Protein AF-A0A519Q1S5-F1 (afdb_monomer)

Foldseek 3Di:
DKDKDQDPDDLDDDDDRMAIEDFACDVVVQGDDDDPPDDADFDWDQDPNHTYGGNVPGDPDDPVVSNVVSVVD

Sequence (73 aa):
HMTRFEVRRTVKGEALPTRAVMHATDEAMCGVRFSADRDYTILARMQDGVLTTSACNAPQFPLAAYERAARAG

Solvent-accessible surface area (backbone atoms only — not comparable to full-atom values): 4705 Å² total; per-residue (Å²): 91,79,47,77,40,80,45,92,74,69,74,74,78,87,79,53,67,58,48,67,38,34,31,43,70,51,61,95,71,35,17,48,86,85,61,94,92,59,91,77,83,79,56,65,45,79,53,99,92,37,38,34,39,39,48,83,55,50,70,90,66,61,70,69,59,55,51,53,55,55,71,73,112

Structure (mmCIF, N/CA/C/O backbone):
data_AF-A0A519Q1S5-F1
#
_entry.id   AF-A0A519Q1S5-F1
#
loop_
_atom_site.group_PDB
_atom_site.id
_atom_site.type_symbol
_atom_site.label_atom_id
_atom_site.label_alt_id
_atom_site.label_comp_id
_atom_site.label_asym_id
_atom_site.label_entity_id
_atom_site.label_seq_id
_atom_site.pdbx_PDB_ins_code
_atom_site.Cartn_x
_atom_site.Cartn_y
_atom_site.Cartn_z
_atom_site.occupancy
_atom_site.B_iso_or_equiv
_atom_site.auth_seq_id
_atom_site.auth_comp_id
_atom_site.auth_asym_id
_atom_site.auth_atom_id
_atom_site.pdbx_PDB_model_num
ATOM 1 N N . HIS A 1 1 ? 11.361 4.291 -4.034 1.00 92.50 1 HIS A N 1
ATOM 2 C CA . HIS A 1 1 ? 10.198 4.645 -4.872 1.00 92.50 1 HIS A CA 1
ATOM 3 C C . HIS A 1 1 ? 9.001 4.929 -3.970 1.00 92.50 1 HIS A C 1
ATOM 5 O O . HIS A 1 1 ? 8.891 4.283 -2.937 1.00 92.50 1 HIS A O 1
ATOM 11 N N . MET A 1 2 ? 8.147 5.899 -4.305 1.00 95.94 2 MET A N 1
ATOM 12 C CA . MET A 1 2 ? 6.945 6.237 -3.528 1.00 95.94 2 MET A CA 1
ATOM 13 C C . MET A 1 2 ? 5.713 5.969 -4.389 1.00 95.94 2 MET A C 1
ATOM 15 O O . MET A 1 2 ? 5.602 6.536 -5.472 1.00 95.94 2 MET A O 1
ATOM 19 N N . THR A 1 3 ? 4.781 5.157 -3.894 1.00 96.81 3 THR A N 1
ATOM 20 C CA . THR A 1 3 ? 3.526 4.843 -4.593 1.00 96.81 3 THR A CA 1
ATOM 21 C C . THR A 1 3 ? 2.342 5.299 -3.755 1.00 96.81 3 THR A C 1
ATOM 23 O O . THR A 1 3 ? 2.329 5.110 -2.537 1.00 96.81 3 THR A O 1
ATOM 26 N N . ARG A 1 4 ? 1.351 5.927 -4.394 1.00 97.06 4 ARG A N 1
ATOM 27 C CA . ARG A 1 4 ? 0.083 6.293 -3.756 1.00 97.06 4 ARG A CA 1
ATOM 28 C C . ARG A 1 4 ? -0.960 5.223 -4.042 1.00 97.06 4 ARG A C 1
ATOM 30 O O . ARG A 1 4 ? -1.111 4.807 -5.184 1.00 97.06 4 ARG A O 1
ATOM 37 N N . PHE A 1 5 ? -1.682 4.830 -3.005 1.00 97.06 5 PHE A N 1
ATOM 38 C CA . PHE A 1 5 ? -2.740 3.834 -3.060 1.00 97.06 5 PHE A CA 1
ATOM 39 C C . PHE A 1 5 ? -4.063 4.477 -2.684 1.00 97.06 5 PHE A C 1
ATOM 41 O O . PHE A 1 5 ? -4.131 5.222 -1.702 1.00 97.06 5 PHE A O 1
ATOM 48 N N . GLU A 1 6 ? -5.105 4.143 -3.434 1.00 97.56 6 GLU A N 1
ATOM 49 C CA . GLU A 1 6 ? -6.473 4.233 -2.943 1.00 97.56 6 GLU A CA 1
ATOM 50 C C . GLU A 1 6 ? -6.682 3.124 -1.908 1.00 97.56 6 GLU A C 1
ATOM 52 O O . GLU A 1 6 ? -6.373 1.954 -2.145 1.00 97.56 6 GLU A O 1
ATOM 57 N N . VAL A 1 7 ? -7.163 3.492 -0.725 1.00 96.94 7 VAL A N 1
ATOM 58 C CA . VAL A 1 7 ? -7.333 2.554 0.381 1.00 96.94 7 VAL A CA 1
ATOM 59 C C . VAL A 1 7 ? -8.776 2.090 0.416 1.00 96.94 7 VAL A C 1
ATOM 61 O O . VAL A 1 7 ? -9.662 2.793 0.894 1.00 96.94 7 VAL A O 1
ATOM 64 N N . ARG A 1 8 ? -8.998 0.852 -0.024 1.00 95.88 8 ARG A N 1
ATOM 65 C CA . ARG A 1 8 ? -10.311 0.200 0.081 1.00 95.88 8 ARG A CA 1
ATOM 66 C C . ARG A 1 8 ? -10.661 -0.183 1.515 1.00 95.88 8 ARG A C 1
ATOM 68 O O . ARG A 1 8 ? -11.828 -0.183 1.894 1.00 95.88 8 ARG A O 1
ATOM 75 N N . ARG A 1 9 ? -9.652 -0.544 2.316 1.00 95.06 9 ARG A N 1
ATOM 76 C CA . ARG A 1 9 ? -9.835 -0.969 3.707 1.00 95.06 9 ARG A CA 1
ATOM 77 C C . ARG A 1 9 ? -8.563 -0.783 4.526 1.00 95.06 9 ARG A C 1
ATOM 79 O O . ARG A 1 9 ? -7.494 -1.228 4.118 1.00 95.06 9 ARG A O 1
ATOM 86 N N . THR A 1 10 ? -8.702 -0.220 5.724 1.00 96.06 10 THR A N 1
ATOM 87 C CA . THR A 1 10 ? -7.644 -0.215 6.742 1.00 96.06 10 THR A CA 1
ATOM 88 C C . THR A 1 10 ? -7.920 -1.308 7.764 1.00 96.06 10 THR A C 1
ATOM 90 O O . THR A 1 10 ? -8.959 -1.300 8.418 1.00 96.06 10 THR A O 1
ATOM 93 N N . VAL A 1 11 ? -6.990 -2.256 7.905 1.00 95.62 11 VAL A N 1
ATOM 94 C CA . VAL A 1 11 ? -7.087 -3.325 8.917 1.00 95.62 11 VAL A CA 1
ATOM 95 C C . VAL A 1 11 ? -6.541 -2.864 10.270 1.00 95.62 11 VAL A C 1
ATOM 97 O O . VAL A 1 11 ? -7.096 -3.210 11.306 1.00 95.62 11 VAL A O 1
ATOM 100 N N . LYS A 1 12 ? -5.458 -2.078 10.268 1.00 94.31 12 LYS A N 1
ATOM 101 C CA . LYS A 1 12 ? -4.813 -1.538 11.469 1.00 94.31 12 LYS A CA 1
ATOM 102 C C . LYS A 1 12 ? -4.213 -0.163 11.180 1.00 94.31 12 LYS A C 1
ATOM 104 O O . LYS A 1 12 ? -3.657 0.047 10.104 1.00 94.31 12 LYS A O 1
ATOM 109 N N . GLY A 1 13 ? -4.273 0.726 12.170 1.00 92.75 13 GLY A N 1
ATOM 110 C CA . GLY A 1 13 ? -3.806 2.109 12.066 1.00 92.75 13 GLY A CA 1
ATOM 111 C C . GLY A 1 13 ? -4.914 3.065 11.630 1.00 92.75 13 GLY A C 1
ATOM 112 O O . GLY A 1 13 ? -6.083 2.696 11.561 1.00 92.75 13 GLY A O 1
ATOM 113 N N . GLU A 1 14 ? -4.546 4.311 11.353 1.00 92.75 14 GLU A N 1
ATOM 114 C CA . GLU A 1 14 ? -5.494 5.355 10.958 1.00 92.75 14 GLU A CA 1
ATOM 115 C C . GLU A 1 14 ? -6.088 5.080 9.560 1.00 92.75 14 GLU A C 1
ATOM 117 O O . GLU A 1 14 ? -5.371 4.787 8.593 1.00 92.75 14 GLU A O 1
ATOM 122 N N . ALA A 1 15 ? -7.411 5.212 9.447 1.00 94.06 15 ALA A N 1
ATOM 123 C CA . ALA A 1 15 ? -8.144 5.051 8.199 1.00 94.06 15 ALA A CA 1
ATOM 124 C C . ALA A 1 15 ? -8.141 6.356 7.391 1.00 94.06 15 ALA A C 1
ATOM 126 O O . ALA A 1 15 ? -8.803 7.320 7.759 1.00 94.06 15 ALA A O 1
ATOM 127 N N . LEU A 1 16 ? -7.408 6.364 6.275 1.00 94.44 16 LEU A N 1
ATOM 128 C CA . LEU A 1 16 ? -7.409 7.452 5.296 1.00 94.44 16 LEU A CA 1
ATOM 129 C C . LEU A 1 16 ? -7.775 6.888 3.922 1.00 94.44 16 LEU A C 1
ATOM 131 O O . LEU A 1 16 ? -7.337 5.779 3.616 1.00 94.44 16 LEU A O 1
ATOM 135 N N . PRO A 1 17 ? -8.496 7.644 3.075 1.00 96.19 17 PRO A N 1
ATOM 136 C CA . PRO A 1 17 ? -8.922 7.180 1.751 1.00 96.19 17 PRO A CA 1
ATOM 137 C C . PRO A 1 17 ? -7.747 6.953 0.792 1.00 96.19 17 PRO A C 1
ATOM 139 O O . PRO A 1 17 ? -7.858 6.198 -0.168 1.00 96.19 17 PRO A O 1
ATOM 142 N N . THR A 1 18 ? -6.603 7.589 1.052 1.00 97.19 18 THR A N 1
ATOM 143 C CA . THR A 1 18 ? -5.380 7.414 0.268 1.00 97.19 18 THR A CA 1
ATOM 144 C C . THR A 1 18 ? -4.160 7.321 1.172 1.00 97.19 18 THR A C 1
ATOM 146 O O . THR A 1 18 ? -4.080 8.032 2.178 1.00 97.19 18 THR A O 1
ATOM 149 N N . ARG A 1 19 ? -3.166 6.515 0.788 1.00 96.75 19 ARG A N 1
ATOM 150 C CA . ARG A 1 19 ? -1.875 6.418 1.490 1.00 96.75 19 ARG A CA 1
ATOM 151 C C . ARG A 1 19 ? -0.709 6.428 0.511 1.00 96.75 19 ARG A C 1
ATOM 153 O O . ARG A 1 19 ? -0.751 5.761 -0.516 1.00 96.75 19 ARG A O 1
ATOM 160 N N . ALA A 1 20 ? 0.345 7.164 0.853 1.00 97.06 20 ALA A N 1
ATOM 161 C CA . ALA A 1 20 ? 1.636 7.071 0.183 1.00 97.06 20 ALA A CA 1
ATOM 162 C C . 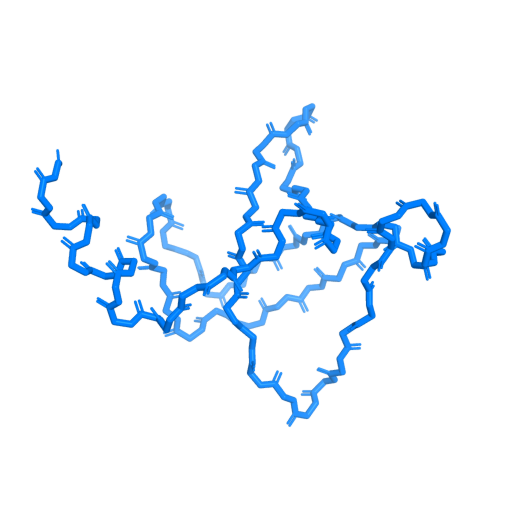ALA A 1 20 ? 2.521 6.068 0.932 1.00 97.06 20 ALA A C 1
ATOM 164 O O . ALA A 1 20 ? 2.663 6.170 2.151 1.00 97.06 20 ALA A O 1
ATOM 165 N N . VAL A 1 21 ? 3.091 5.105 0.211 1.00 96.81 21 VAL A N 1
ATOM 166 C CA . VAL A 1 21 ? 3.984 4.085 0.769 1.00 96.81 21 VAL A CA 1
ATOM 167 C C . VAL A 1 21 ? 5.279 4.054 -0.033 1.00 96.81 21 VAL A C 1
ATOM 169 O O . VAL A 1 21 ? 5.278 3.954 -1.262 1.00 96.81 21 VAL A O 1
ATOM 172 N N . MET A 1 22 ? 6.396 4.134 0.680 1.00 97.25 22 MET A N 1
ATOM 173 C CA . MET A 1 22 ? 7.737 4.025 0.133 1.00 97.25 22 MET A CA 1
ATOM 174 C C . MET A 1 22 ? 8.182 2.558 0.065 1.00 97.25 22 MET A C 1
ATOM 176 O O . MET A 1 22 ? 7.971 1.781 0.994 1.00 97.25 22 MET A O 1
ATOM 180 N N . HIS A 1 23 ? 8.819 2.175 -1.037 1.00 96.12 23 HIS A N 1
ATOM 181 C CA . HIS A 1 23 ? 9.369 0.839 -1.254 1.00 96.12 23 HIS A CA 1
ATOM 182 C C . HIS A 1 23 ? 10.572 0.880 -2.207 1.00 96.12 23 HIS A C 1
ATOM 184 O O . HIS A 1 23 ? 10.705 1.789 -3.036 1.00 96.12 23 HIS A O 1
ATOM 190 N N . ALA A 1 24 ? 11.460 -0.106 -2.100 1.00 92.56 24 ALA A N 1
ATOM 191 C CA . ALA A 1 24 ? 12.461 -0.374 -3.130 1.00 92.56 24 ALA A CA 1
ATOM 192 C C . ALA A 1 24 ? 11.812 -1.110 -4.316 1.00 92.56 24 ALA A C 1
ATOM 194 O O . ALA A 1 24 ? 10.754 -1.723 -4.172 1.00 92.56 24 ALA A O 1
ATOM 195 N N . THR A 1 25 ? 12.441 -1.051 -5.489 1.00 92.00 25 THR A N 1
ATOM 196 C CA . THR A 1 25 ? 12.006 -1.772 -6.704 1.00 92.00 25 THR A CA 1
ATOM 197 C C . THR A 1 25 ? 13.034 -2.785 -7.198 1.00 92.00 25 THR A C 1
ATOM 199 O O . THR A 1 25 ? 12.735 -3.547 -8.113 1.00 92.00 25 THR A O 1
ATOM 202 N N . ASP A 1 26 ? 14.237 -2.770 -6.626 1.00 92.75 26 ASP A N 1
ATOM 203 C CA . ASP A 1 26 ? 15.279 -3.754 -6.898 1.00 92.75 26 ASP A CA 1
ATOM 204 C C . ASP A 1 26 ? 15.003 -5.029 -6.094 1.00 92.75 26 ASP A C 1
ATOM 206 O O . ASP A 1 26 ? 15.037 -5.016 -4.863 1.00 92.75 26 ASP A O 1
ATOM 210 N N . GLU A 1 27 ? 14.706 -6.120 -6.794 1.00 85.44 27 GLU A N 1
ATOM 211 C CA . GLU A 1 27 ? 14.345 -7.409 -6.199 1.00 85.44 27 GLU A CA 1
ATOM 212 C C . GLU A 1 27 ? 15.467 -7.991 -5.330 1.00 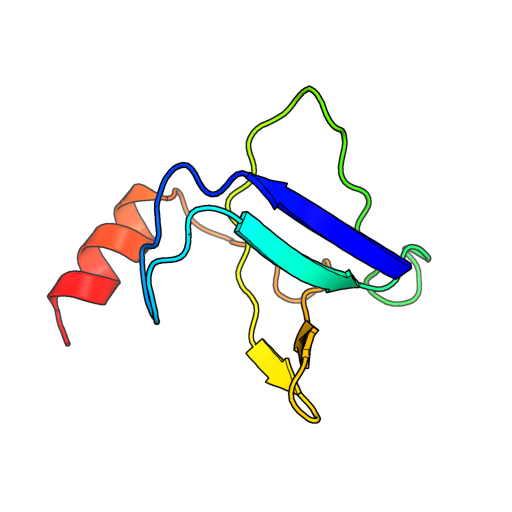85.44 27 GLU A C 1
ATOM 214 O O . GLU A 1 27 ? 15.171 -8.571 -4.285 1.00 85.44 27 GLU A O 1
ATOM 219 N N . ALA A 1 28 ? 16.740 -7.756 -5.680 1.00 88.06 28 ALA A N 1
ATOM 220 C CA . ALA A 1 28 ? 17.881 -8.210 -4.880 1.00 88.06 28 ALA A CA 1
ATOM 221 C C . ALA A 1 28 ? 17.921 -7.556 -3.484 1.00 88.06 28 ALA A C 1
ATOM 223 O O . ALA A 1 28 ? 18.518 -8.097 -2.557 1.00 88.06 28 ALA A O 1
ATOM 224 N N . MET A 1 29 ? 17.242 -6.416 -3.321 1.00 89.38 29 MET A N 1
ATOM 225 C CA . MET A 1 29 ? 17.164 -5.630 -2.088 1.00 89.38 29 MET A CA 1
ATOM 226 C C . MET A 1 29 ? 15.752 -5.646 -1.486 1.00 89.38 29 MET A C 1
ATOM 228 O O . MET A 1 29 ? 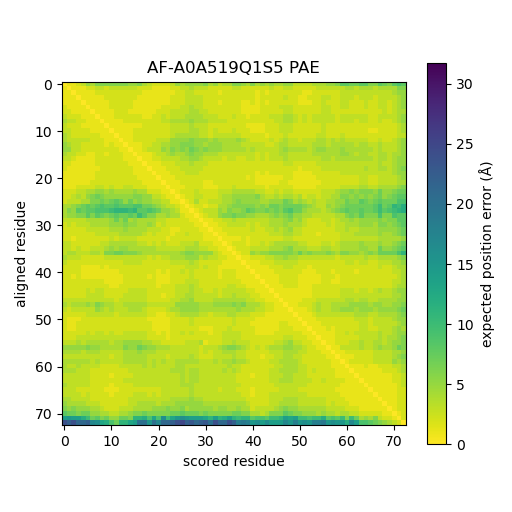15.282 -4.640 -0.949 1.00 89.38 29 MET A O 1
ATOM 232 N N . CYS A 1 30 ? 15.041 -6.775 -1.592 1.00 91.75 30 CYS A N 1
ATOM 233 C CA . CYS A 1 30 ? 13.652 -6.908 -1.137 1.00 91.75 30 CYS A CA 1
ATOM 234 C C . CYS A 1 30 ? 12.693 -5.905 -1.812 1.00 91.75 30 CYS A C 1
ATOM 236 O O . CYS A 1 30 ? 11.706 -5.474 -1.206 1.00 91.75 30 CYS A O 1
ATOM 238 N N . GLY A 1 31 ? 12.975 -5.481 -3.042 1.00 92.94 31 GLY A N 1
ATOM 239 C CA . GLY A 1 31 ? 12.113 -4.578 -3.789 1.00 92.94 31 GLY A CA 1
ATOM 240 C C . GLY A 1 31 ? 10.785 -5.226 -4.164 1.00 92.94 31 GLY A C 1
ATOM 241 O O . GLY A 1 31 ? 10.699 -6.426 -4.402 1.00 92.94 31 GLY A O 1
ATOM 242 N N . VAL A 1 32 ? 9.737 -4.411 -4.226 1.00 94.44 32 VAL A N 1
ATOM 243 C CA . VAL A 1 32 ? 8.396 -4.819 -4.649 1.00 94.44 32 VAL A CA 1
ATOM 244 C C . VAL A 1 32 ? 7.912 -3.887 -5.752 1.00 94.44 32 VAL A C 1
ATOM 246 O O . VAL A 1 32 ? 8.169 -2.680 -5.724 1.00 94.44 32 VAL A O 1
ATOM 249 N N . ARG A 1 33 ? 7.220 -4.449 -6.745 1.00 94.00 33 ARG A N 1
ATOM 250 C CA . ARG A 1 33 ? 6.550 -3.693 -7.806 1.00 94.00 33 ARG A CA 1
ATOM 251 C C . ARG A 1 33 ? 5.041 -3.820 -7.644 1.00 94.00 33 ARG A C 1
ATOM 253 O O . ARG A 1 33 ? 4.526 -4.914 -7.425 1.00 94.00 33 ARG A O 1
ATOM 260 N N . PHE A 1 34 ? 4.353 -2.694 -7.772 1.00 94.69 34 PHE A N 1
ATOM 261 C CA . PHE A 1 34 ? 2.899 -2.612 -7.732 1.00 94.69 34 PHE A CA 1
ATOM 262 C C . PHE A 1 34 ? 2.372 -2.238 -9.113 1.00 94.69 34 PHE A C 1
ATOM 264 O O . PHE A 1 34 ? 3.026 -1.491 -9.841 1.00 94.69 34 PHE A O 1
ATOM 271 N N . SER A 1 35 ? 1.195 -2.754 -9.450 1.00 94.62 35 SER A N 1
ATOM 272 C CA . SER A 1 35 ? 0.452 -2.408 -10.659 1.00 94.62 35 SER A CA 1
ATOM 273 C C . SER A 1 35 ? -0.822 -1.650 -10.293 1.00 94.62 35 SER A C 1
ATOM 275 O O . SER A 1 35 ? -1.394 -1.879 -9.231 1.00 94.62 35 SER A O 1
ATOM 277 N N . ALA A 1 36 ? -1.268 -0.744 -11.160 1.00 92.56 36 ALA A N 1
ATOM 278 C CA . ALA A 1 36 ? -2.445 0.0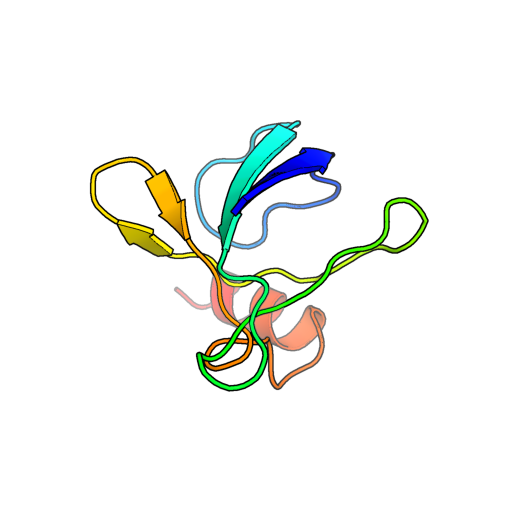89 -10.908 1.00 92.56 36 ALA A CA 1
ATOM 279 C C . ALA A 1 36 ? -3.780 -0.675 -11.028 1.00 92.56 36 ALA A C 1
ATOM 281 O O .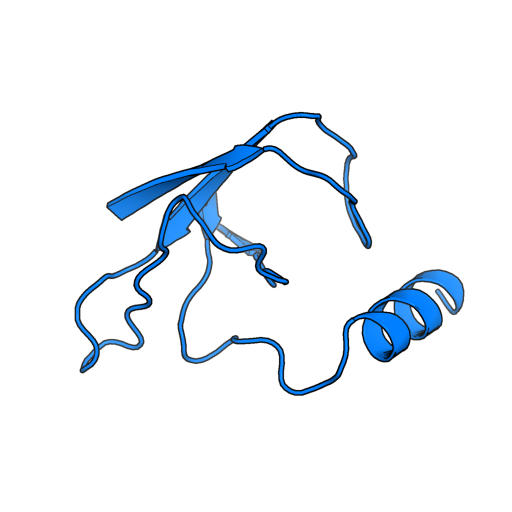 ALA A 1 36 ? -4.795 -0.219 -10.514 1.00 92.56 36 ALA A O 1
ATOM 282 N N . ASP A 1 37 ? -3.787 -1.827 -11.696 1.00 94.44 37 ASP A N 1
ATOM 283 C CA . ASP A 1 37 ? -4.971 -2.639 -12.006 1.00 94.44 37 ASP A CA 1
ATOM 284 C C . ASP A 1 37 ? -5.228 -3.770 -10.995 1.00 94.44 37 ASP A C 1
ATOM 286 O O . ASP A 1 37 ? -6.051 -4.656 -11.237 1.00 94.44 37 ASP A O 1
ATOM 290 N N . ARG A 1 38 ? -4.525 -3.763 -9.856 1.00 95.25 38 ARG A N 1
ATOM 291 C CA . ARG A 1 38 ? -4.581 -4.843 -8.873 1.00 95.25 38 ARG A CA 1
ATOM 292 C C . ARG A 1 38 ? -4.701 -4.320 -7.448 1.00 95.25 38 ARG A C 1
ATOM 294 O O . ARG A 1 38 ? -3.980 -3.417 -7.035 1.00 95.25 38 ARG A O 1
ATOM 301 N N . ASP A 1 39 ? -5.559 -4.975 -6.671 1.00 95.19 39 ASP A N 1
ATOM 302 C CA . ASP A 1 39 ? -5.650 -4.762 -5.230 1.00 95.19 39 ASP A CA 1
ATOM 303 C C . ASP A 1 39 ? -4.541 -5.535 -4.499 1.00 95.19 39 ASP A C 1
ATOM 305 O O . ASP A 1 39 ? -4.271 -6.707 -4.784 1.00 95.19 39 ASP A O 1
ATOM 309 N N . TYR A 1 40 ? -3.929 -4.888 -3.507 1.00 95.62 40 TYR A N 1
ATOM 310 C CA . TYR A 1 40 ? -2.874 -5.471 -2.680 1.00 95.62 40 TYR A CA 1
ATOM 311 C C . TYR A 1 40 ? -3.227 -5.369 -1.199 1.00 95.62 40 TYR A C 1
ATOM 313 O O . TYR A 1 40 ? -3.722 -4.349 -0.725 1.00 95.62 40 TYR A O 1
ATOM 321 N N . THR A 1 41 ? -2.891 -6.411 -0.438 1.00 96.25 41 THR A N 1
ATOM 322 C CA . THR A 1 41 ? -2.726 -6.275 1.013 1.00 96.25 41 THR A CA 1
ATOM 323 C C . THR A 1 41 ? -1.296 -5.819 1.268 1.00 96.25 41 THR A C 1
ATOM 325 O O . THR A 1 41 ? -0.357 -6.473 0.822 1.00 96.25 41 THR A O 1
ATOM 328 N N . ILE A 1 42 ? -1.121 -4.695 1.959 1.00 96.38 42 ILE A N 1
ATOM 329 C CA . ILE A 1 42 ? 0.197 -4.113 2.224 1.00 96.38 42 ILE A CA 1
ATOM 330 C C . ILE A 1 42 ? 0.414 -4.070 3.731 1.00 96.38 42 ILE A C 1
ATOM 332 O O . ILE A 1 42 ? -0.352 -3.440 4.461 1.00 96.38 42 ILE A O 1
ATOM 336 N N . LEU A 1 43 ? 1.485 -4.718 4.189 1.00 96.19 43 LEU A N 1
ATOM 337 C CA . LEU A 1 43 ? 2.021 -4.504 5.526 1.00 96.19 43 LEU A CA 1
ATOM 338 C C . LEU A 1 43 ? 3.083 -3.411 5.430 1.00 96.19 43 LEU A C 1
ATOM 340 O O . LEU A 1 43 ? 4.107 -3.571 4.763 1.00 96.19 43 LEU A O 1
ATOM 344 N N . ALA A 1 44 ? 2.815 -2.282 6.076 1.00 95.75 44 ALA A N 1
ATOM 345 C CA . ALA A 1 44 ? 3.724 -1.150 6.107 1.00 95.75 44 ALA A CA 1
ATOM 346 C C . ALA A 1 44 ? 4.042 -0.752 7.547 1.00 95.75 44 ALA A C 1
ATOM 348 O O . ALA A 1 44 ? 3.201 -0.863 8.441 1.00 95.75 44 ALA A O 1
ATOM 349 N N . ARG A 1 45 ? 5.262 -0.262 7.759 1.00 94.56 45 ARG A N 1
ATOM 350 C CA . ARG A 1 45 ? 5.711 0.313 9.031 1.00 94.56 45 ARG A CA 1
ATOM 351 C C . ARG A 1 45 ? 6.051 1.784 8.846 1.00 94.56 45 ARG A C 1
ATOM 353 O O . ARG A 1 45 ? 6.484 2.179 7.767 1.00 94.56 45 ARG A O 1
ATOM 360 N N . MET A 1 46 ? 5.895 2.584 9.893 1.00 95.12 46 MET A N 1
ATOM 361 C CA . MET A 1 46 ? 6.372 3.964 9.880 1.00 95.12 46 MET A CA 1
ATOM 362 C C . MET A 1 46 ? 7.882 3.986 10.135 1.00 95.12 46 MET A C 1
ATOM 364 O O . MET A 1 46 ? 8.353 3.389 11.100 1.00 95.12 46 MET A O 1
ATOM 368 N N . GLN A 1 47 ? 8.630 4.649 9.261 1.00 94.31 47 GLN A N 1
ATOM 369 C CA . GLN A 1 47 ? 10.066 4.875 9.374 1.00 94.31 47 GLN A CA 1
ATOM 370 C C . GLN A 1 47 ? 10.337 6.325 8.971 1.00 94.31 47 GLN A C 1
ATOM 372 O O . GLN A 1 47 ? 9.938 6.737 7.884 1.00 94.31 47 GLN A O 1
ATOM 377 N N . ASP A 1 48 ? 10.939 7.104 9.871 1.00 94.19 48 ASP A N 1
ATOM 378 C CA . ASP A 1 48 ? 11.247 8.528 9.660 1.00 94.19 48 ASP A CA 1
ATOM 379 C C . ASP A 1 48 ? 10.030 9.350 9.179 1.00 94.19 48 ASP A C 1
ATOM 381 O O . ASP A 1 48 ? 10.118 10.192 8.290 1.00 94.19 48 ASP A O 1
ATOM 385 N N . GLY A 1 49 ? 8.851 9.058 9.745 1.00 94.31 49 GLY A N 1
ATOM 386 C CA . GLY A 1 49 ? 7.582 9.715 9.402 1.00 94.31 49 GLY A CA 1
ATOM 387 C C . GLY A 1 49 ? 6.913 9.221 8.113 1.00 94.31 49 GLY A C 1
ATOM 388 O O . GLY A 1 49 ? 5.833 9.695 7.767 1.00 94.31 49 GLY A O 1
ATOM 389 N N . VAL A 1 50 ? 7.499 8.245 7.413 1.00 95.00 50 VAL A N 1
ATOM 390 C CA . VAL A 1 50 ? 6.993 7.721 6.136 1.00 95.00 50 VAL A CA 1
ATOM 391 C C . VAL A 1 50 ? 6.596 6.252 6.276 1.00 95.00 50 VAL A C 1
ATOM 393 O O . VAL A 1 50 ? 7.287 5.458 6.913 1.00 95.00 50 VAL A O 1
ATOM 396 N N . LEU A 1 51 ? 5.473 5.853 5.675 1.00 96.69 51 LEU A N 1
ATOM 397 C CA . LEU A 1 51 ? 5.104 4.438 5.590 1.00 96.69 51 LEU A CA 1
ATOM 398 C C . LEU A 1 51 ? 6.008 3.717 4.590 1.00 96.69 51 LEU A C 1
ATOM 400 O O . LEU A 1 51 ? 6.153 4.158 3.454 1.00 96.69 51 LEU A O 1
ATOM 404 N N . THR A 1 52 ? 6.578 2.588 5.001 1.00 96.94 52 THR A N 1
ATOM 405 C CA . THR A 1 52 ? 7.523 1.793 4.209 1.00 96.94 52 THR A CA 1
ATOM 406 C C . THR A 1 52 ? 7.102 0.330 4.127 1.00 96.94 52 THR A C 1
ATOM 408 O O . THR A 1 52 ? 6.613 -0.235 5.108 1.00 96.94 52 THR A O 1
ATOM 411 N N . THR A 1 53 ? 7.304 -0.297 2.968 1.00 96.94 53 THR A N 1
ATOM 412 C CA . THR A 1 53 ? 7.045 -1.727 2.730 1.00 96.94 53 THR A CA 1
ATOM 413 C C . THR A 1 53 ? 8.132 -2.347 1.844 1.00 96.94 53 THR A C 1
ATOM 415 O O . THR A 1 53 ? 8.866 -1.628 1.159 1.00 96.94 53 THR A O 1
ATOM 418 N N . SER A 1 54 ? 8.264 -3.673 1.873 1.00 95.69 54 SER A N 1
ATOM 419 C CA . SER A 1 54 ? 9.229 -4.435 1.079 1.00 95.69 54 SER A CA 1
ATOM 420 C C . SER A 1 54 ? 8.709 -5.845 0.768 1.00 95.69 54 SER A C 1
ATOM 422 O O . SER A 1 54 ? 7.776 -6.346 1.387 1.00 95.69 54 SER A O 1
ATOM 424 N N . ALA A 1 55 ? 9.325 -6.537 -0.188 1.00 94.81 55 ALA A N 1
ATOM 425 C CA . ALA A 1 55 ? 8.994 -7.936 -0.461 1.00 94.81 55 ALA A CA 1
ATOM 426 C C . ALA A 1 55 ? 9.297 -8.847 0.744 1.00 94.81 55 ALA A C 1
ATOM 428 O O . ALA A 1 55 ? 8.592 -9.823 0.987 1.00 94.81 55 ALA A O 1
ATOM 429 N N . CYS A 1 56 ? 10.300 -8.495 1.551 1.00 92.31 56 CYS A N 1
ATOM 430 C CA . CYS A 1 56 ? 10.705 -9.274 2.720 1.00 92.31 56 CYS A CA 1
ATOM 431 C C . CYS A 1 56 ? 9.714 -9.187 3.893 1.00 92.31 56 CYS A C 1
ATOM 433 O O . CYS A 1 56 ? 9.763 -10.025 4.788 1.00 92.31 56 CYS A O 1
ATOM 435 N N . ASN A 1 57 ? 8.796 -8.213 3.891 1.00 89.88 57 ASN A N 1
ATOM 436 C CA . ASN A 1 57 ? 7.681 -8.148 4.838 1.00 89.88 57 ASN A CA 1
ATOM 437 C C . ASN A 1 57 ? 6.310 -8.315 4.162 1.00 89.88 57 ASN A C 1
ATOM 439 O O . ASN A 1 57 ? 5.288 -7.919 4.731 1.00 89.88 57 ASN A O 1
ATOM 443 N N . ALA A 1 58 ? 6.281 -8.919 2.969 1.00 92.19 58 ALA A N 1
ATOM 444 C CA . ALA A 1 58 ? 5.045 -9.195 2.256 1.00 92.19 58 ALA A CA 1
ATOM 445 C C . ALA A 1 58 ? 4.086 -10.048 3.113 1.00 92.19 58 ALA A C 1
ATOM 447 O O . ALA A 1 58 ? 4.540 -10.928 3.859 1.00 92.19 58 ALA A O 1
ATOM 448 N N . PRO A 1 59 ? 2.762 -9.822 3.012 1.00 94.19 59 PRO A N 1
ATOM 449 C CA . PRO A 1 59 ? 1.788 -10.632 3.726 1.00 94.19 59 PRO A CA 1
ATOM 450 C C . PRO A 1 59 ? 1.921 -12.115 3.357 1.00 94.19 59 PRO A C 1
ATOM 452 O O . PRO A 1 59 ? 1.868 -12.474 2.184 1.00 94.19 59 PRO A O 1
ATOM 455 N N . GLN A 1 60 ? 2.067 -12.971 4.369 1.00 94.50 60 GLN A N 1
ATOM 456 C CA . GLN A 1 60 ? 2.224 -14.425 4.217 1.00 94.50 60 GLN A CA 1
ATOM 457 C C . GLN A 1 60 ? 0.899 -15.186 4.374 1.00 94.50 60 GLN A C 1
ATOM 459 O O . GLN A 1 60 ? 0.832 -16.387 4.125 1.00 94.50 60 GLN A O 1
ATOM 464 N N . PHE A 1 61 ? -0.165 -14.500 4.801 1.00 95.12 61 PHE A N 1
ATOM 465 C CA . PHE A 1 61 ? -1.475 -15.094 5.063 1.00 95.12 61 PHE A CA 1
ATOM 466 C C . PHE A 1 61 ? -2.580 -14.370 4.279 1.00 95.12 61 PHE A C 1
ATOM 468 O O . PHE A 1 61 ? -2.386 -13.237 3.834 1.00 95.12 61 PHE A O 1
ATOM 475 N N . PRO A 1 62 ? -3.773 -14.971 4.131 1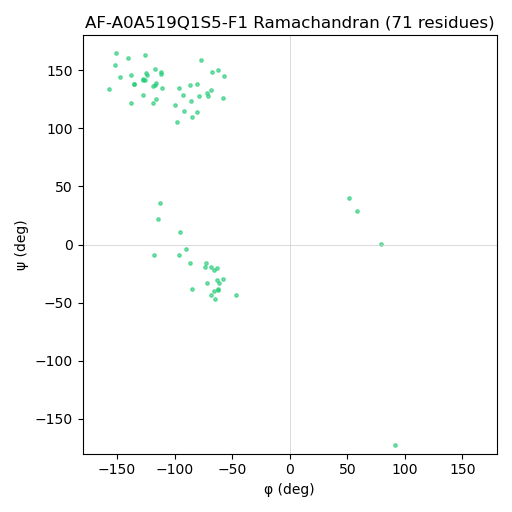.00 94.50 62 PRO A N 1
ATOM 476 C CA . PRO A 1 62 ? -4.925 -14.273 3.568 1.00 94.50 62 PRO A CA 1
ATOM 477 C C . PRO A 1 62 ? -5.348 -13.065 4.420 1.00 94.50 62 PRO A C 1
ATOM 479 O O . PRO A 1 62 ? -5.257 -13.108 5.648 1.00 94.50 62 PRO A O 1
ATOM 482 N N . LEU A 1 63 ? -5.914 -12.031 3.783 1.00 94.00 63 LEU A N 1
ATOM 483 C CA . LEU A 1 63 ? -6.411 -10.806 4.436 1.00 94.00 63 LEU A CA 1
ATOM 484 C C . LEU A 1 63 ? -7.267 -11.089 5.686 1.00 94.00 63 LEU A C 1
ATOM 486 O O . LEU A 1 63 ? -7.059 -10.484 6.736 1.00 94.00 63 LEU A O 1
ATOM 490 N N . ALA A 1 64 ? -8.172 -12.070 5.605 1.00 95.62 64 ALA A N 1
ATOM 491 C CA . ALA A 1 64 ? -9.053 -12.451 6.709 1.00 95.62 64 ALA A CA 1
ATOM 492 C C . ALA A 1 64 ? -8.300 -12.861 7.991 1.00 95.62 64 ALA A C 1
ATOM 494 O O . ALA A 1 64 ? -8.817 -12.677 9.092 1.00 95.62 64 ALA A O 1
ATOM 495 N N . ALA A 1 65 ? -7.083 -13.406 7.882 1.00 96.00 65 ALA A N 1
ATOM 496 C CA . ALA A 1 65 ? -6.270 -13.742 9.049 1.00 96.00 65 ALA A CA 1
ATOM 497 C C . ALA A 1 65 ? -5.804 -12.479 9.788 1.00 96.00 65 ALA A C 1
ATOM 499 O O . ALA A 1 65 ? -5.918 -12.412 11.01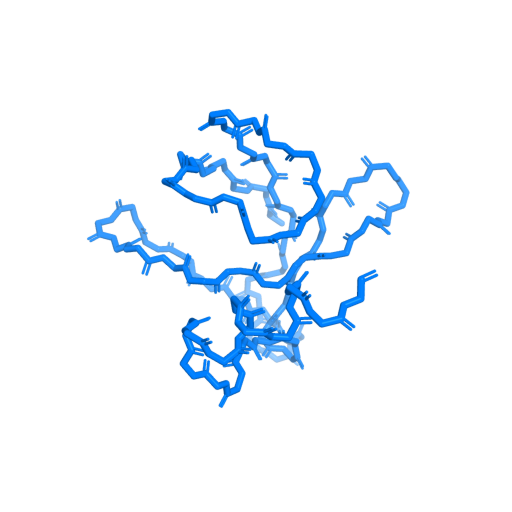2 1.00 96.00 65 ALA A O 1
ATOM 500 N N . TYR A 1 66 ? -5.364 -11.456 9.050 1.00 94.88 66 TYR A N 1
ATOM 501 C CA . TYR A 1 66 ? -4.986 -10.163 9.621 1.00 94.88 66 TYR A CA 1
ATOM 502 C C . TYR A 1 66 ? -6.185 -9.437 10.226 1.00 94.88 66 TYR A C 1
ATOM 504 O O . TYR A 1 66 ? -6.073 -8.875 11.309 1.00 94.88 66 TYR A O 1
ATOM 512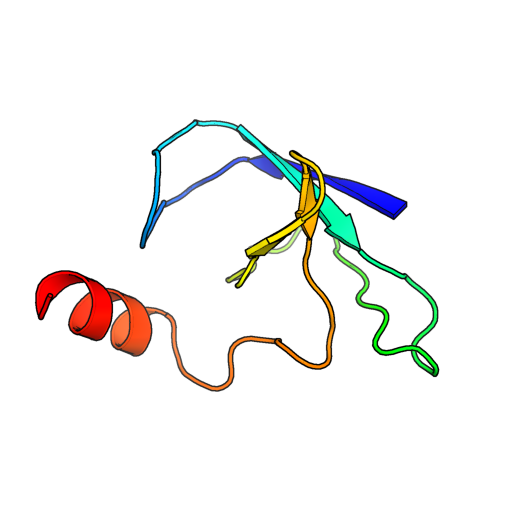 N N . GLU A 1 67 ? -7.346 -9.495 9.571 1.00 94.75 67 GLU A N 1
ATOM 513 C CA . GLU A 1 67 ? -8.579 -8.898 10.094 1.00 94.75 67 GLU A CA 1
ATOM 514 C C . GLU A 1 67 ? -9.024 -9.534 11.409 1.00 94.75 67 GLU A C 1
ATOM 516 O O . GLU A 1 67 ? -9.460 -8.825 12.312 1.00 94.75 67 GLU A O 1
ATOM 521 N N . ARG A 1 68 ? -8.894 -10.860 11.546 1.00 95.81 68 ARG A N 1
ATOM 522 C CA . ARG A 1 68 ? -9.142 -11.539 12.824 1.00 95.81 68 ARG A CA 1
ATOM 523 C C . ARG A 1 68 ? -8.129 -11.120 13.884 1.00 95.81 68 ARG A C 1
ATOM 525 O O . ARG A 1 68 ? -8.532 -10.791 14.992 1.00 95.81 68 ARG A O 1
ATOM 532 N N . ALA A 1 69 ? -6.841 -11.100 13.540 1.00 94.00 69 ALA A N 1
ATOM 533 C CA . ALA A 1 69 ? -5.784 -10.728 14.477 1.00 94.00 69 ALA A CA 1
ATOM 534 C C . ALA A 1 69 ? -5.933 -9.281 14.979 1.00 94.00 69 ALA A C 1
ATOM 536 O O . ALA A 1 69 ? -5.741 -9.021 16.160 1.00 94.00 69 ALA A O 1
ATOM 537 N N . ALA A 1 70 ? -6.339 -8.352 14.109 1.00 90.88 70 ALA A N 1
ATOM 538 C CA . ALA A 1 70 ? -6.560 -6.950 14.460 1.00 90.88 70 ALA A CA 1
ATOM 539 C C . ALA A 1 70 ? -7.767 -6.717 15.383 1.00 90.88 70 ALA A C 1
ATOM 541 O O . ALA A 1 70 ? -7.837 -5.672 16.011 1.00 90.88 70 ALA A O 1
ATOM 542 N N . ARG A 1 71 ? -8.713 -7.663 15.463 1.00 89.38 71 ARG A N 1
ATOM 543 C CA . 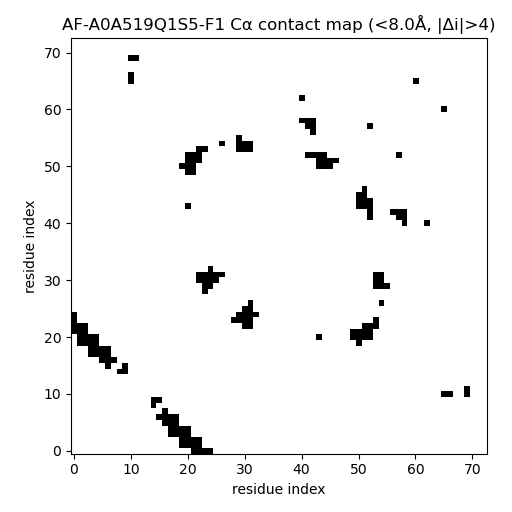ARG A 1 71 ? -9.847 -7.605 16.405 1.00 89.38 71 ARG A CA 1
ATOM 544 C C . ARG A 1 71 ? -9.521 -8.192 17.777 1.00 89.38 71 ARG A C 1
ATOM 546 O O . ARG A 1 71 ? -10.308 -8.023 18.700 1.00 89.38 71 ARG A O 1
ATOM 553 N N . ALA A 1 72 ? -8.437 -8.958 17.878 1.00 81.44 72 ALA A N 1
ATOM 554 C CA . ALA A 1 72 ? -8.073 -9.690 19.087 1.00 81.44 72 ALA A CA 1
ATOM 555 C C . ALA A 1 72 ? -7.178 -8.884 20.047 1.00 81.44 72 ALA A C 1
ATOM 557 O O . ALA A 1 72 ? -6.852 -9.389 21.118 1.00 81.44 72 ALA A O 1
ATOM 558 N N . GLY A 1 73 ? -6.764 -7.673 19.665 1.00 59.19 73 GLY A N 1
ATOM 559 C CA . GLY A 1 73 ? -5.981 -6.747 20.488 1.00 59.19 73 GLY A CA 1
ATOM 560 C C . GLY A 1 73 ? -6.587 -5.357 20.469 1.00 59.19 73 GLY A C 1
ATOM 561 O O . GLY A 1 73 ? -6.248 -4.591 21.392 1.00 59.19 73 GLY A O 1
#

Secondary structure (DSSP, 8-state):
-EEEEE-S--SSS---SEEEEE----GGGT-----TTS------EEETTEEE--GGG---S-HHHHHHHHH--

Mean predicted aligned error: 3.13 Å

pLDDT: mean 93.83, std 4.91, range [59.19, 97.56]

Radius of gyration: 12.43 Å; Cα contacts (8 Å, |Δi|>4): 90; chains: 1; bounding box: 28×25×32 Å